Protein AF-A0A255T4E5-F1 (afdb_monomer_lite)

Radius of gyration: 20.63 Å; chains: 1; bounding box: 42×43×56 Å

Sequence (130 aa):
MKNYNLGFISDADIYEHVESTMMQYRRSIDLKSFNKNLIDPIKLTFDSKIYGQDLQQTIESECLRQVDKTNNNCIGYFHQTIFKKGHGDRYIGSLFRVDEPVPDDSFQIYSHSIPNHNLCHLRHTECRRL

pLDDT: mean 71.11, std 22.37, range [32.53, 96.06]

Foldseek 3Di:
DDFPPPVQAGPVLVVVLVVVLVVQQDPFDDPVRLVVPPDDVVVLVVCCVVVVHDSVVSSVVSRVVVSVLSSVVSVLVSVQCSNCNRPNPPRDDQDPPPPDDDDQQDWDWHAHPDPPDGDTDTDGPDDPDD

Structure (mmCIF, N/CA/C/O backbone):
data_AF-A0A255T4E5-F1
#
_entry.id   AF-A0A255T4E5-F1
#
loop_
_atom_site.group_PDB
_atom_site.id
_atom_site.type_symbol
_atom_site.label_atom_id
_atom_site.label_alt_id
_atom_site.label_comp_id
_atom_site.label_asym_id
_atom_site.label_entity_id
_atom_site.label_seq_id
_atom_site.pdbx_PDB_ins_code
_atom_site.Cartn_x
_atom_site.Cartn_y
_atom_site.Cartn_z
_atom_site.occupancy
_atom_site.B_iso_or_equiv
_atom_site.auth_seq_id
_atom_site.auth_comp_id
_atom_site.auth_asym_id
_atom_site.auth_atom_id
_atom_site.pdbx_PDB_model_num
ATOM 1 N N . MET A 1 1 ? 10.385 -15.692 -22.677 1.00 61.28 1 MET A N 1
ATOM 2 C CA . MET A 1 1 ? 9.651 -14.510 -22.172 1.00 61.28 1 MET A CA 1
ATOM 3 C C . MET A 1 1 ? 9.007 -13.811 -23.357 1.00 61.28 1 MET A C 1
ATOM 5 O O . MET A 1 1 ? 9.534 -13.936 -24.455 1.00 61.28 1 MET A O 1
ATOM 9 N N . LYS A 1 2 ? 7.848 -13.165 -23.176 1.00 69.94 2 LYS A N 1
ATOM 10 C CA . LYS A 1 2 ? 7.295 -12.283 -24.216 1.00 69.94 2 LYS A CA 1
ATOM 11 C C . LYS A 1 2 ? 8.196 -11.053 -24.321 1.00 69.94 2 LYS A C 1
ATOM 13 O O . LYS A 1 2 ? 8.577 -10.530 -23.279 1.00 69.94 2 LYS A O 1
ATOM 18 N N . ASN A 1 3 ? 8.493 -10.619 -25.543 1.00 79.50 3 ASN A N 1
ATOM 19 C CA . ASN A 1 3 ? 9.229 -9.380 -25.766 1.00 79.50 3 ASN A CA 1
ATOM 20 C C . ASN A 1 3 ? 8.237 -8.221 -25.844 1.00 79.50 3 ASN A C 1
ATOM 22 O O . ASN A 1 3 ? 7.346 -8.244 -26.695 1.00 79.50 3 ASN A O 1
ATOM 26 N N . TYR A 1 4 ? 8.369 -7.235 -24.957 1.00 81.38 4 TYR A N 1
ATOM 27 C CA . TYR A 1 4 ? 7.470 -6.081 -24.909 1.00 81.38 4 TYR A CA 1
ATOM 28 C C . TYR A 1 4 ? 7.879 -4.987 -25.903 1.00 81.38 4 TYR A C 1
ATOM 30 O O . TYR A 1 4 ? 7.043 -4.167 -26.269 1.00 81.38 4 TYR A O 1
ATOM 38 N N . ASN A 1 5 ? 9.134 -5.000 -26.373 1.00 81.44 5 ASN A N 1
ATOM 39 C CA . ASN A 1 5 ? 9.675 -4.088 -27.391 1.00 81.44 5 ASN A CA 1
ATOM 40 C C . ASN A 1 5 ? 9.382 -2.600 -27.103 1.00 81.44 5 ASN A C 1
ATOM 42 O O . ASN A 1 5 ? 9.001 -1.842 -27.993 1.00 81.44 5 ASN A O 1
ATOM 46 N N . LEU A 1 6 ? 9.541 -2.184 -25.842 1.00 80.69 6 LEU A N 1
ATOM 47 C CA . LEU A 1 6 ? 9.201 -0.827 -25.396 1.00 80.69 6 LEU A CA 1
ATOM 48 C C . LEU A 1 6 ? 10.241 0.234 -25.791 1.00 80.69 6 LEU A C 1
ATOM 50 O O . LEU A 1 6 ? 9.995 1.420 -25.608 1.00 80.69 6 LEU A O 1
ATOM 54 N N . GLY A 1 7 ? 11.406 -0.163 -26.310 1.00 79.50 7 GLY A N 1
ATOM 55 C CA . GLY A 1 7 ? 12.436 0.740 -26.840 1.00 79.50 7 GLY A CA 1
ATOM 56 C C . GLY A 1 7 ? 13.235 1.534 -25.798 1.00 79.50 7 GLY A C 1
ATOM 57 O O . GLY A 1 7 ? 14.382 1.874 -26.065 1.00 79.50 7 GLY A O 1
ATOM 58 N N . PHE A 1 8 ? 12.680 1.788 -24.608 1.00 80.44 8 PHE A N 1
ATOM 59 C CA . PHE A 1 8 ? 13.358 2.527 -23.538 1.00 80.44 8 PHE A CA 1
ATOM 60 C C . PHE A 1 8 ? 13.839 1.667 -22.366 1.00 80.44 8 PHE A C 1
ATOM 62 O O . PHE A 1 8 ? 14.654 2.130 -21.582 1.00 80.44 8 PHE A O 1
ATOM 69 N N . ILE A 1 9 ? 13.338 0.443 -22.210 1.00 81.25 9 ILE A N 1
ATOM 70 C CA . ILE A 1 9 ? 13.689 -0.462 -21.109 1.00 81.25 9 ILE A CA 1
ATOM 71 C C . ILE A 1 9 ? 13.714 -1.902 -21.625 1.00 81.25 9 ILE A C 1
ATOM 73 O O . ILE A 1 9 ? 12.913 -2.263 -22.493 1.00 81.25 9 ILE A O 1
ATOM 77 N N . SER A 1 10 ? 14.644 -2.716 -21.120 1.00 88.12 10 SER A N 1
ATOM 78 C CA . SER A 1 10 ? 14.728 -4.126 -21.497 1.00 88.12 10 SER A CA 1
ATOM 79 C C . SER A 1 10 ? 13.640 -4.956 -20.808 1.00 88.12 10 SER A C 1
ATOM 81 O O . SER A 1 10 ? 13.201 -4.639 -19.702 1.00 88.12 10 SER A O 1
ATOM 83 N N . ASP A 1 11 ? 13.225 -6.064 -21.424 1.00 88.44 11 ASP A N 1
ATOM 84 C CA . ASP A 1 11 ? 12.230 -6.962 -20.819 1.00 88.44 11 ASP A CA 1
ATOM 85 C C . ASP A 1 11 ? 12.718 -7.567 -19.488 1.00 88.44 11 ASP A C 1
ATOM 87 O O . ASP A 1 11 ? 11.909 -7.857 -18.604 1.00 88.44 11 ASP A O 1
ATOM 91 N N . ALA A 1 12 ? 14.038 -7.729 -19.334 1.00 90.19 12 ALA A N 1
ATOM 92 C CA . ALA A 1 12 ? 14.665 -8.184 -18.096 1.00 90.19 12 ALA A CA 1
ATOM 93 C C . ALA A 1 12 ? 14.552 -7.127 -16.986 1.00 90.19 12 ALA A C 1
ATOM 95 O O . ALA A 1 12 ? 14.153 -7.459 -15.872 1.00 90.19 12 ALA A O 1
ATOM 96 N N . ASP A 1 13 ? 14.812 -5.857 -17.303 1.00 88.12 13 ASP A N 1
ATOM 97 C CA . ASP A 1 13 ? 14.679 -4.756 -16.344 1.00 88.12 13 ASP A CA 1
ATOM 98 C C . ASP A 1 13 ? 13.219 -4.536 -15.930 1.00 88.12 13 ASP A C 1
ATOM 100 O O . ASP A 1 13 ? 12.947 -4.271 -14.761 1.00 88.12 13 ASP A O 1
ATOM 104 N N . ILE A 1 14 ? 12.263 -4.685 -16.860 1.00 89.06 14 ILE A N 1
ATOM 105 C CA . ILE A 1 14 ? 10.827 -4.662 -16.531 1.00 89.06 14 ILE A CA 1
ATOM 106 C C . ILE A 1 14 ? 10.504 -5.782 -15.543 1.00 89.06 14 ILE A C 1
ATOM 108 O O . ILE A 1 14 ? 9.842 -5.535 -14.534 1.00 89.06 14 ILE A O 1
ATOM 112 N N . TYR A 1 15 ? 10.951 -7.009 -15.833 1.00 91.62 15 TYR A N 1
ATOM 113 C CA . TYR A 1 15 ? 10.699 -8.165 -14.977 1.00 91.62 15 TYR A CA 1
ATOM 114 C C . TYR A 1 15 ? 11.256 -7.941 -13.568 1.00 91.62 15 TYR A C 1
ATOM 116 O O . TYR A 1 15 ? 10.516 -8.075 -12.596 1.00 91.62 15 TYR A O 1
ATOM 124 N N . GLU A 1 16 ? 12.517 -7.525 -13.456 1.00 92.06 16 GLU A N 1
ATOM 125 C CA . GLU A 1 16 ? 13.167 -7.257 -12.172 1.00 92.06 16 GLU A CA 1
ATOM 126 C C . GLU A 1 16 ? 12.466 -6.120 -11.407 1.00 92.06 16 GLU A C 1
ATOM 128 O O . GLU A 1 16 ? 12.282 -6.186 -10.188 1.00 92.06 16 GLU A O 1
ATOM 133 N N . HIS A 1 17 ? 12.017 -5.074 -12.108 1.00 90.50 17 HIS A N 1
ATOM 134 C CA . HIS A 1 17 ? 11.299 -3.956 -11.489 1.00 90.50 17 HIS A CA 1
ATOM 135 C C . HIS A 1 17 ? 9.929 -4.375 -10.941 1.00 90.50 17 HIS A C 1
ATOM 137 O O . HIS A 1 17 ? 9.536 -3.972 -9.843 1.00 90.50 17 HIS A O 1
ATOM 143 N N . VAL A 1 18 ? 9.208 -5.226 -11.675 1.00 92.62 18 VAL A N 1
ATOM 144 C CA . VAL A 1 18 ? 7.941 -5.813 -11.217 1.00 92.62 18 VAL A CA 1
ATOM 145 C C . VAL A 1 18 ? 8.180 -6.745 -10.031 1.00 92.62 18 VAL A C 1
ATOM 147 O O . VAL A 1 18 ? 7.524 -6.596 -9.002 1.00 92.62 18 VAL A O 1
ATOM 150 N N . GLU A 1 19 ? 9.137 -7.666 -10.139 1.00 94.62 19 GLU A N 1
ATOM 151 C CA . GLU A 1 19 ? 9.461 -8.641 -9.095 1.00 94.62 19 GLU A CA 1
ATOM 152 C C . GLU A 1 19 ? 9.878 -7.950 -7.789 1.00 94.62 19 GLU A C 1
ATOM 154 O O . GLU A 1 19 ? 9.304 -8.212 -6.729 1.00 94.62 19 GLU A O 1
ATOM 159 N N . SER A 1 20 ? 10.801 -6.990 -7.861 1.00 93.00 20 SER A N 1
ATOM 160 C CA . SER A 1 20 ? 11.248 -6.216 -6.695 1.00 93.00 20 SER A CA 1
ATOM 161 C C . SER A 1 20 ? 10.126 -5.390 -6.058 1.00 93.00 20 SER A C 1
ATOM 163 O O . SER A 1 20 ? 10.104 -5.222 -4.837 1.00 93.00 20 SER A O 1
ATOM 165 N N . THR A 1 21 ? 9.164 -4.907 -6.846 1.00 92.50 21 THR A N 1
ATOM 166 C CA . THR A 1 21 ? 7.980 -4.207 -6.326 1.00 92.50 21 THR A CA 1
ATOM 167 C C . THR A 1 21 ? 7.026 -5.175 -5.637 1.00 92.50 21 THR A C 1
ATOM 169 O O . THR A 1 21 ? 6.564 -4.896 -4.531 1.00 92.50 21 THR A O 1
ATOM 172 N N . MET A 1 22 ? 6.774 -6.344 -6.231 1.00 93.75 22 MET A N 1
ATOM 173 C CA . MET A 1 22 ? 5.935 -7.382 -5.624 1.00 93.75 22 MET A CA 1
ATOM 174 C C . MET A 1 22 ? 6.507 -7.882 -4.295 1.00 93.75 22 MET A C 1
ATOM 176 O O . MET A 1 22 ? 5.747 -8.133 -3.362 1.00 93.75 22 MET A O 1
ATOM 180 N N . MET A 1 23 ? 7.831 -7.984 -4.170 1.00 93.56 23 MET A N 1
ATOM 181 C CA . MET A 1 23 ? 8.485 -8.393 -2.921 1.00 93.56 23 MET A CA 1
ATOM 182 C C . MET A 1 23 ? 8.340 -7.364 -1.789 1.00 93.56 23 MET A C 1
ATOM 184 O O . MET A 1 23 ? 8.462 -7.722 -0.619 1.00 93.56 23 MET A O 1
ATOM 188 N N . GLN A 1 24 ? 8.047 -6.101 -2.111 1.00 91.31 24 GLN A N 1
ATOM 189 C CA . GLN A 1 24 ? 7.814 -5.046 -1.120 1.00 91.31 24 GLN A CA 1
ATOM 190 C C . GLN A 1 24 ? 6.369 -5.001 -0.610 1.00 91.31 24 GLN A C 1
ATOM 192 O O . GLN A 1 24 ? 6.102 -4.338 0.397 1.00 91.31 24 GLN A O 1
ATOM 197 N N . TYR A 1 25 ? 5.438 -5.701 -1.268 1.00 91.62 25 TYR A N 1
ATOM 198 C CA . TYR A 1 25 ? 4.046 -5.732 -0.836 1.00 91.62 25 TYR A CA 1
ATOM 199 C C . TYR A 1 25 ? 3.914 -6.377 0.539 1.00 91.62 25 TYR A C 1
ATOM 201 O O . TYR A 1 25 ? 4.330 -7.513 0.782 1.00 91.62 25 TYR A O 1
ATOM 209 N N . ARG A 1 26 ? 3.249 -5.660 1.441 1.00 88.81 26 ARG A N 1
ATOM 210 C CA . ARG A 1 26 ? 2.881 -6.179 2.751 1.00 88.81 26 ARG A CA 1
ATOM 211 C C . ARG A 1 26 ? 1.581 -6.959 2.641 1.00 88.81 26 ARG A C 1
ATOM 213 O O . ARG A 1 26 ? 0.636 -6.530 1.984 1.00 88.81 26 ARG A O 1
ATOM 220 N N . ARG A 1 27 ? 1.546 -8.108 3.315 1.00 87.06 27 ARG A N 1
ATOM 221 C CA . ARG A 1 27 ? 0.364 -8.983 3.421 1.00 87.06 27 ARG A CA 1
ATOM 222 C C . ARG A 1 27 ? -0.239 -9.003 4.823 1.00 87.06 27 ARG A C 1
ATOM 224 O O . ARG A 1 27 ? -1.346 -9.486 5.009 1.00 87.06 27 ARG A O 1
ATOM 231 N N . SER A 1 28 ? 0.499 -8.505 5.806 1.00 86.06 28 SER A N 1
ATOM 232 C CA . SER A 1 28 ? 0.094 -8.458 7.203 1.00 86.06 28 SER A 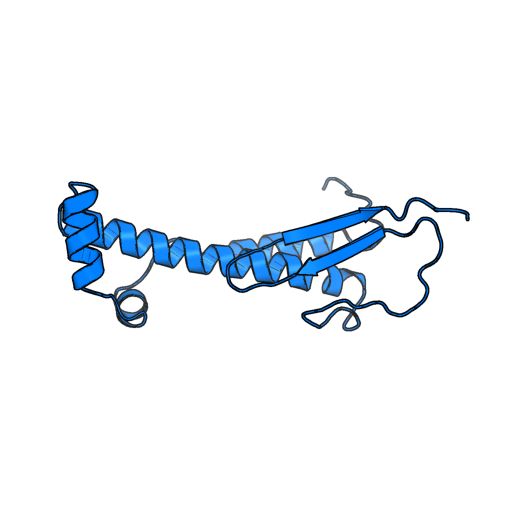CA 1
ATOM 233 C C . SER A 1 28 ? 0.736 -7.257 7.891 1.00 86.06 28 SER A C 1
ATOM 235 O O . SER A 1 28 ? 1.681 -6.646 7.377 1.00 86.06 28 SER A O 1
ATOM 237 N N . ILE A 1 29 ? 0.201 -6.917 9.057 1.00 85.25 29 ILE A N 1
ATOM 238 C CA . ILE A 1 29 ? 0.724 -5.882 9.938 1.00 85.25 29 ILE A CA 1
ATOM 239 C C . ILE A 1 29 ? 0.927 -6.491 11.324 1.00 85.25 29 ILE A C 1
ATOM 241 O O . ILE A 1 29 ? 0.069 -7.223 11.814 1.00 85.25 29 ILE A O 1
ATOM 245 N N . ASP A 1 30 ? 2.085 -6.240 11.934 1.00 84.88 30 ASP A N 1
ATOM 246 C CA . ASP A 1 30 ? 2.331 -6.630 13.319 1.00 84.88 30 ASP A CA 1
ATOM 247 C C . ASP A 1 30 ? 1.813 -5.553 14.284 1.00 84.88 30 ASP A C 1
ATOM 249 O O . ASP A 1 30 ? 1.610 -4.391 13.919 1.00 84.88 30 ASP A O 1
ATOM 253 N N . LEU A 1 31 ? 1.613 -5.931 15.548 1.00 80.25 31 LEU A N 1
ATOM 254 C CA . LEU A 1 31 ? 1.065 -5.025 16.560 1.00 80.25 31 LEU A CA 1
ATOM 255 C C . LEU A 1 31 ? 1.950 -3.782 16.765 1.00 80.25 31 LEU A C 1
ATOM 257 O O . LEU A 1 31 ? 1.459 -2.691 17.045 1.00 80.25 31 LEU A O 1
ATOM 261 N N . LYS A 1 32 ? 3.268 -3.927 16.588 1.00 83.12 32 LYS A N 1
ATOM 262 C CA . LYS A 1 32 ? 4.228 -2.825 16.704 1.00 83.12 32 LYS A CA 1
ATOM 263 C C . LYS A 1 32 ? 4.045 -1.798 15.586 1.00 83.12 32 LYS A C 1
ATOM 265 O O . LYS A 1 32 ? 4.046 -0.600 15.857 1.00 83.12 32 LYS A O 1
ATOM 270 N N . SER A 1 33 ? 3.890 -2.248 14.344 1.00 80.25 33 SER A N 1
ATOM 271 C CA . SER A 1 33 ? 3.656 -1.395 13.175 1.00 80.25 33 SER A CA 1
ATOM 272 C C . SER A 1 33 ? 2.273 -0.766 13.220 1.00 80.25 33 SER A C 1
ATOM 274 O O . SER A 1 33 ? 2.142 0.409 12.888 1.00 80.25 33 SER A O 1
ATOM 276 N N . PHE A 1 34 ? 1.275 -1.522 13.682 1.00 80.12 34 PHE A N 1
ATOM 277 C CA . PHE A 1 34 ? -0.079 -1.028 13.899 1.00 80.12 34 PHE A CA 1
ATOM 278 C C . PHE A 1 34 ? -0.094 0.119 14.916 1.00 80.12 34 PHE A C 1
ATOM 280 O O . PHE A 1 34 ? -0.561 1.205 14.598 1.00 80.12 34 PHE A O 1
ATOM 287 N N . ASN A 1 35 ? 0.529 -0.070 16.085 1.00 80.06 35 ASN A N 1
ATOM 288 C CA . ASN A 1 35 ? 0.585 0.950 17.139 1.00 80.06 35 ASN A CA 1
ATOM 289 C C . ASN A 1 35 ? 1.521 2.126 16.818 1.00 80.06 35 ASN A C 1
ATOM 291 O O . ASN A 1 35 ? 1.384 3.199 17.404 1.00 80.06 35 ASN A O 1
ATOM 295 N N . LYS A 1 36 ? 2.494 1.949 15.911 1.00 82.50 36 LYS A N 1
ATOM 296 C CA . LYS A 1 36 ? 3.365 3.043 15.451 1.00 82.50 36 LYS A CA 1
ATOM 297 C C . LYS A 1 36 ? 2.574 4.096 14.673 1.00 82.50 36 LYS A C 1
ATOM 299 O O . LYS A 1 36 ? 2.893 5.281 14.753 1.00 82.50 36 LYS A O 1
ATOM 304 N N . ASN A 1 37 ? 1.576 3.669 13.905 1.00 75.25 37 ASN A N 1
ATOM 305 C CA . ASN A 1 37 ? 0.647 4.581 13.260 1.00 75.25 37 ASN A CA 1
ATOM 306 C C . ASN A 1 37 ? -0.397 4.972 14.304 1.00 75.25 37 ASN A C 1
ATOM 308 O O . ASN A 1 37 ? -1.237 4.150 14.636 1.00 75.25 37 ASN A O 1
ATOM 312 N N . LEU A 1 38 ? -0.328 6.191 14.849 1.00 75.69 38 LEU A N 1
ATOM 313 C CA . LEU A 1 38 ? -1.274 6.629 15.878 1.00 75.69 38 LEU A CA 1
ATOM 314 C C . LEU A 1 38 ? -2.716 6.436 15.388 1.00 75.69 38 LEU A C 1
ATOM 316 O O . LEU A 1 38 ? -3.134 7.033 14.395 1.00 75.69 38 LEU A O 1
ATOM 320 N N . ILE A 1 39 ? -3.448 5.582 16.093 1.00 83.88 39 ILE A N 1
ATOM 321 C CA . ILE A 1 39 ? -4.834 5.246 15.793 1.00 83.88 39 ILE A CA 1
ATOM 322 C C . ILE A 1 39 ? -5.717 6.205 16.572 1.00 83.88 39 ILE A C 1
ATOM 324 O O . ILE A 1 39 ? -5.544 6.356 17.780 1.00 83.88 39 ILE A O 1
ATOM 328 N N . ASP A 1 40 ? -6.668 6.831 15.888 1.00 87.69 40 ASP A N 1
ATOM 329 C CA . ASP A 1 40 ? -7.660 7.680 16.533 1.00 87.69 40 ASP A CA 1
ATOM 330 C C . ASP A 1 40 ? -8.822 6.817 17.071 1.00 87.69 40 ASP A C 1
ATOM 332 O O . ASP A 1 40 ? -9.619 6.296 16.279 1.00 87.69 40 ASP A O 1
ATOM 336 N N . PRO A 1 41 ? -8.955 6.647 18.400 1.00 88.81 41 PRO A N 1
ATOM 337 C CA . PRO A 1 41 ? -10.044 5.867 18.982 1.00 88.81 41 PRO A CA 1
ATOM 338 C C . PRO A 1 41 ? -11.423 6.498 18.738 1.00 88.81 41 PRO A C 1
ATOM 340 O O . PRO A 1 41 ? -12.429 5.782 18.722 1.00 88.81 41 PRO A O 1
ATOM 343 N N . ILE A 1 42 ? -11.495 7.816 18.509 1.00 93.06 42 ILE A N 1
ATOM 344 C CA . ILE A 1 42 ? -12.742 8.495 18.146 1.00 93.06 42 ILE A CA 1
ATOM 345 C C . ILE A 1 42 ? -13.164 8.020 16.757 1.00 93.06 42 ILE A C 1
ATOM 347 O O . ILE A 1 42 ? -14.284 7.535 16.605 1.00 93.06 42 ILE A O 1
ATOM 351 N N . LYS A 1 43 ? -12.258 8.046 15.769 1.00 90.38 43 LYS A N 1
ATOM 352 C CA . LYS A 1 43 ? -12.527 7.515 14.422 1.00 90.38 43 LYS A CA 1
ATOM 353 C C . LYS A 1 43 ? -13.011 6.064 14.468 1.00 90.38 43 LYS A C 1
ATOM 355 O O . LYS A 1 43 ? -14.033 5.764 13.861 1.00 90.38 43 LYS A O 1
ATOM 360 N N . LEU A 1 44 ? -12.330 5.191 15.219 1.00 92.38 44 LEU A N 1
ATOM 361 C CA . LEU A 1 44 ? -12.747 3.788 15.357 1.00 92.38 44 LEU A CA 1
ATOM 362 C C . LEU A 1 44 ? -14.169 3.660 15.918 1.00 92.38 44 LEU A C 1
ATOM 364 O O . LEU A 1 44 ? -14.951 2.835 15.455 1.00 92.38 44 LEU A O 1
ATOM 368 N N . THR A 1 45 ? -14.526 4.498 16.892 1.00 93.81 45 THR A N 1
ATOM 369 C CA . THR A 1 45 ? -15.882 4.516 17.452 1.00 93.81 45 THR A CA 1
ATOM 370 C C . THR A 1 45 ? -16.910 4.902 16.389 1.00 93.81 45 THR A C 1
ATOM 372 O O . THR A 1 45 ? -17.949 4.251 16.275 1.00 93.81 45 THR A O 1
ATOM 375 N N . PHE A 1 46 ? -16.622 5.934 15.592 1.00 95.06 46 PHE A N 1
ATOM 376 C CA . PHE A 1 46 ? -17.494 6.348 14.492 1.00 95.06 46 PHE A CA 1
ATOM 377 C C . PHE A 1 46 ? -17.625 5.258 13.430 1.00 95.06 46 PHE A C 1
ATOM 379 O O . PHE A 1 46 ? -18.748 4.931 13.061 1.00 95.06 46 PHE A O 1
ATOM 386 N N . ASP A 1 47 ? -16.522 4.657 12.988 1.00 93.38 47 ASP A N 1
ATOM 387 C CA . ASP A 1 47 ? -16.539 3.587 11.987 1.00 93.38 47 A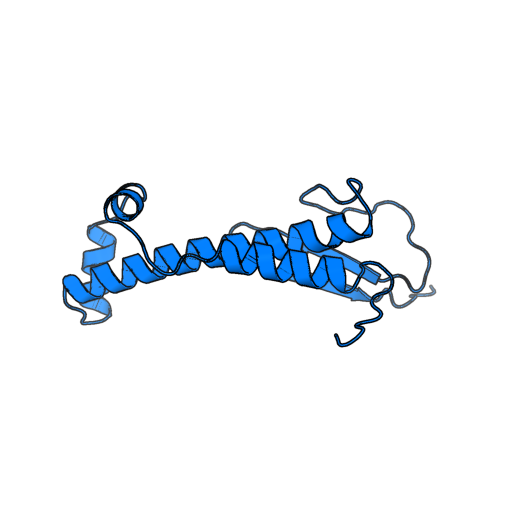SP A CA 1
ATOM 388 C C . ASP A 1 47 ? -17.359 2.384 12.466 1.00 93.38 47 ASP A C 1
ATOM 390 O O . ASP A 1 47 ? -18.258 1.932 11.757 1.00 93.38 47 ASP A O 1
ATOM 394 N N . SER A 1 48 ? -17.129 1.925 13.701 1.00 95.38 48 SER A N 1
ATOM 395 C CA . SER A 1 48 ? -17.890 0.827 14.308 1.00 95.38 48 SER A CA 1
ATOM 396 C C . SER A 1 48 ? -19.395 1.106 14.284 1.00 95.38 48 SER A C 1
ATOM 398 O O . SER A 1 48 ? -20.191 0.245 13.907 1.00 95.38 48 SER A O 1
ATOM 400 N N . LYS A 1 49 ? -19.811 2.328 14.641 1.00 96.06 49 LYS A N 1
ATOM 401 C CA . LYS A 1 49 ? -21.233 2.697 14.680 1.00 96.06 49 LYS A CA 1
ATOM 402 C C . LYS A 1 49 ? -21.839 2.935 13.300 1.00 96.06 49 LYS A C 1
ATOM 404 O O . LYS A 1 49 ? -22.969 2.513 13.079 1.00 96.06 49 LYS A O 1
ATOM 409 N N . ILE A 1 50 ? -21.119 3.589 12.392 1.00 95.94 50 ILE A N 1
ATOM 410 C CA . ILE A 1 50 ? -21.599 3.917 11.043 1.00 95.94 50 ILE A CA 1
ATOM 411 C C . ILE A 1 50 ? -21.710 2.654 10.188 1.00 95.94 50 ILE A C 1
ATOM 413 O O . ILE A 1 50 ? -22.712 2.469 9.501 1.00 95.94 50 ILE A O 1
ATOM 417 N N . TYR A 1 51 ? -20.706 1.779 10.242 1.00 93.94 51 TYR A N 1
ATOM 418 C CA . TYR A 1 51 ? -20.663 0.558 9.436 1.00 93.94 51 TYR A CA 1
ATOM 419 C C . TYR A 1 51 ? -21.290 -0.654 10.136 1.00 93.94 51 TYR A C 1
ATOM 421 O O . TYR A 1 51 ? -21.323 -1.737 9.557 1.00 93.94 51 TYR A O 1
ATOM 429 N N . GLY A 1 52 ? -21.792 -0.492 11.366 1.00 93.88 52 GLY A N 1
ATOM 430 C CA . GLY A 1 52 ? -22.395 -1.581 12.140 1.00 93.88 52 GLY A CA 1
ATOM 431 C C . GLY A 1 52 ? -21.411 -2.705 12.477 1.00 93.88 52 GLY A C 1
ATOM 432 O O . GLY A 1 52 ? -21.824 -3.852 12.624 1.00 93.88 52 GLY A O 1
ATOM 433 N N . GLN A 1 53 ? -20.121 -2.381 12.565 1.00 93.88 53 GLN A N 1
ATOM 434 C CA . GLN A 1 53 ? -19.046 -3.323 12.859 1.00 93.88 53 GLN A CA 1
ATOM 435 C C . GLN A 1 53 ? -18.826 -3.430 14.367 1.00 93.88 53 GLN A C 1
ATOM 437 O O . GLN A 1 53 ? -18.913 -2.436 15.095 1.00 93.88 53 GLN A O 1
ATOM 442 N N . ASP A 1 54 ? -18.477 -4.617 14.850 1.00 93.62 54 ASP A N 1
ATOM 443 C CA . ASP A 1 54 ? -17.937 -4.744 16.202 1.00 93.62 54 ASP A CA 1
ATOM 444 C C . ASP A 1 54 ? -16.502 -4.181 16.287 1.00 93.62 54 ASP A C 1
ATOM 446 O O . ASP A 1 54 ? -15.881 -3.788 15.291 1.00 93.62 54 ASP A O 1
ATOM 450 N N . LEU A 1 55 ? -15.965 -4.095 17.505 1.00 89.69 55 LEU A N 1
ATOM 451 C CA . LEU A 1 55 ? -14.636 -3.527 17.728 1.00 89.69 55 LEU A CA 1
ATOM 452 C C . LEU A 1 55 ? -13.536 -4.323 17.011 1.00 89.69 55 LEU A C 1
ATOM 454 O O . LEU A 1 55 ? -12.600 -3.722 16.485 1.00 89.69 55 LEU A O 1
ATOM 458 N N . GLN A 1 56 ? -13.645 -5.652 16.973 1.00 91.25 56 GLN A N 1
ATOM 459 C CA . GLN A 1 56 ? -12.649 -6.508 16.338 1.00 91.25 56 GLN A CA 1
ATOM 460 C C . GLN A 1 56 ? -12.641 -6.283 14.823 1.00 91.25 56 GLN A C 1
ATOM 462 O O . GLN A 1 56 ? -11.587 -6.016 14.250 1.00 91.25 56 GLN A O 1
ATOM 467 N N . GLN A 1 57 ? -13.814 -6.286 14.194 1.00 93.62 57 GLN A N 1
ATOM 468 C CA . GLN A 1 57 ? -13.985 -6.006 12.769 1.00 93.62 57 GLN A CA 1
ATOM 469 C C . GLN A 1 57 ? -13.481 -4.610 12.390 1.00 93.62 57 GLN A C 1
ATOM 471 O O . GLN A 1 57 ? -12.870 -4.424 11.335 1.00 93.62 57 GLN A O 1
ATOM 476 N N . THR A 1 58 ? -13.705 -3.621 13.257 1.00 92.94 58 THR A N 1
ATOM 477 C CA . THR A 1 58 ? -13.234 -2.247 13.038 1.00 92.94 58 THR A CA 1
ATOM 478 C C . THR A 1 58 ? -11.702 -2.181 13.081 1.00 92.94 58 THR A C 1
ATOM 480 O O . THR A 1 58 ? -11.076 -1.558 12.221 1.00 92.94 58 THR A O 1
ATOM 483 N N . ILE A 1 59 ? -11.078 -2.865 14.046 1.00 90.88 59 ILE A N 1
ATOM 484 C CA . ILE A 1 59 ? -9.615 -2.973 14.155 1.00 90.88 59 ILE A CA 1
ATOM 485 C C . ILE A 1 59 ? -9.032 -3.698 12.937 1.00 90.88 59 ILE A C 1
ATOM 487 O O . ILE A 1 59 ? -8.064 -3.221 12.348 1.00 90.88 59 ILE A O 1
ATOM 491 N N . GLU A 1 60 ? -9.627 -4.818 12.524 1.00 91.25 60 GLU A N 1
ATOM 492 C CA . GLU A 1 60 ? -9.207 -5.572 11.337 1.00 91.25 60 GLU A CA 1
ATOM 493 C C . GLU A 1 60 ? -9.305 -4.721 10.064 1.00 91.25 60 GLU A C 1
ATOM 495 O O . GLU A 1 60 ? -8.371 -4.693 9.259 1.00 91.25 60 GLU A O 1
ATOM 500 N N . SER A 1 61 ? -10.385 -3.951 9.919 1.00 91.69 61 SER A N 1
ATOM 501 C CA . SER A 1 61 ? -10.568 -3.022 8.799 1.00 91.69 61 SER A CA 1
ATOM 502 C C . SER A 1 61 ? -9.484 -1.939 8.777 1.00 91.69 61 SER A C 1
ATOM 504 O O . SER A 1 61 ? -8.921 -1.636 7.723 1.00 91.69 61 SER A O 1
ATOM 506 N N . GLU A 1 62 ? -9.130 -1.379 9.935 1.00 91.19 62 GLU A N 1
ATOM 507 C CA . GLU A 1 62 ? -8.061 -0.383 10.044 1.00 91.19 62 GLU A CA 1
ATOM 508 C C . GLU A 1 62 ? -6.674 -0.986 9.758 1.00 91.19 62 GLU A C 1
ATOM 510 O O . GLU A 1 62 ? -5.856 -0.357 9.081 1.00 91.19 62 GLU A O 1
ATOM 515 N N . CYS A 1 63 ? -6.415 -2.225 10.186 1.00 90.69 63 CYS A N 1
ATOM 516 C CA . CYS A 1 63 ? -5.207 -2.972 9.829 1.00 90.69 63 CYS A CA 1
ATOM 517 C C . CYS A 1 63 ? -5.065 -3.128 8.308 1.00 90.69 63 CYS A C 1
ATOM 519 O O . CYS A 1 63 ? -4.018 -2.786 7.749 1.00 90.69 63 CYS A O 1
ATOM 521 N N . LEU A 1 64 ? -6.118 -3.603 7.633 1.00 90.81 64 LEU A N 1
ATOM 522 C CA . LEU A 1 64 ? -6.136 -3.767 6.175 1.00 90.81 64 LEU A CA 1
ATOM 523 C C . LEU A 1 64 ? -5.912 -2.429 5.467 1.00 90.81 64 LEU A C 1
ATOM 525 O O . LEU A 1 64 ? -5.045 -2.326 4.601 1.00 90.81 64 LEU A O 1
ATOM 529 N N . ARG A 1 65 ? -6.581 -1.365 5.921 1.00 91.50 65 ARG A N 1
ATOM 530 C CA . ARG A 1 65 ? -6.404 -0.011 5.380 1.00 91.50 65 ARG A CA 1
ATOM 531 C C . ARG A 1 65 ? -4.952 0.476 5.468 1.00 91.50 65 ARG A C 1
ATOM 533 O O . ARG A 1 65 ? -4.463 1.146 4.555 1.00 91.50 65 ARG A O 1
ATOM 540 N N . GLN A 1 66 ? -4.243 0.184 6.561 1.00 89.81 66 GLN A N 1
ATOM 541 C CA . GLN A 1 66 ? -2.828 0.553 6.708 1.00 89.81 66 GLN A CA 1
ATOM 542 C C . GLN A 1 66 ? -1.905 -0.266 5.793 1.00 89.81 66 GLN A C 1
ATOM 544 O O . GLN A 1 66 ? -0.947 0.286 5.233 1.00 89.81 66 GLN A O 1
ATOM 549 N N . VAL A 1 67 ? -2.195 -1.558 5.612 1.00 90.00 67 VAL A N 1
ATOM 550 C CA . VAL A 1 67 ? -1.501 -2.420 4.641 1.00 90.00 67 VAL A CA 1
ATOM 551 C C . VAL A 1 67 ? -1.698 -1.884 3.224 1.00 90.00 67 VAL A C 1
ATOM 553 O O . VAL A 1 67 ? -0.711 -1.631 2.531 1.00 90.00 67 VAL A O 1
ATOM 556 N N . ASP A 1 68 ? -2.937 -1.590 2.838 1.00 88.75 68 ASP A N 1
ATOM 557 C CA . ASP A 1 68 ? -3.273 -1.055 1.517 1.00 88.75 68 ASP A CA 1
ATOM 558 C C . ASP A 1 68 ? -2.600 0.291 1.261 1.00 88.75 68 ASP A C 1
ATOM 560 O O . ASP A 1 68 ? -2.014 0.506 0.200 1.00 88.75 68 ASP A O 1
ATOM 564 N N . LYS A 1 69 ? -2.581 1.187 2.257 1.00 87.31 69 LYS A N 1
ATOM 565 C CA . LYS A 1 69 ? -1.844 2.454 2.154 1.00 87.31 69 LYS A CA 1
ATOM 566 C C . LYS A 1 69 ? -0.352 2.226 1.893 1.00 87.31 69 LYS A C 1
ATOM 568 O O . LYS A 1 69 ? 0.247 2.945 1.097 1.00 87.31 69 LYS A O 1
ATOM 573 N N . THR A 1 70 ? 0.252 1.238 2.551 1.00 87.25 70 THR A N 1
ATOM 574 C CA . THR A 1 70 ? 1.670 0.909 2.352 1.00 87.25 70 THR A CA 1
ATOM 575 C C . THR A 1 70 ? 1.918 0.355 0.949 1.00 87.25 70 THR A C 1
ATOM 577 O O . THR A 1 70 ? 2.845 0.801 0.276 1.00 87.25 70 THR A O 1
ATOM 580 N N . ASN A 1 71 ? 1.054 -0.538 0.471 1.00 89.75 71 ASN A N 1
ATOM 581 C CA . ASN A 1 71 ? 1.154 -1.122 -0.868 1.00 89.75 71 ASN A CA 1
ATOM 582 C C . ASN A 1 71 ? 0.934 -0.071 -1.971 1.00 89.75 71 ASN A C 1
ATOM 584 O O . ASN A 1 71 ? 1.673 -0.038 -2.955 1.00 89.75 71 ASN A O 1
ATOM 588 N N . ASN A 1 72 ? -0.004 0.860 -1.778 1.00 84.75 72 ASN A N 1
ATOM 589 C CA . ASN A 1 72 ? -0.217 1.983 -2.695 1.00 84.75 72 ASN A CA 1
ATOM 590 C C . ASN A 1 72 ? 1.014 2.892 -2.799 1.00 84.75 72 ASN A C 1
ATOM 592 O O . ASN A 1 72 ? 1.325 3.377 -3.890 1.00 84.75 72 ASN A O 1
ATOM 596 N N . ASN A 1 73 ? 1.750 3.086 -1.697 1.00 82.25 73 ASN A N 1
ATOM 597 C CA . ASN A 1 73 ? 3.021 3.807 -1.733 1.00 82.25 73 ASN A CA 1
ATOM 598 C C . ASN A 1 73 ? 4.067 3.049 -2.566 1.00 82.25 73 ASN A C 1
ATOM 600 O O . ASN A 1 73 ? 4.757 3.677 -3.366 1.00 82.25 73 ASN A O 1
ATOM 604 N N . CYS A 1 74 ? 4.163 1.718 -2.436 1.00 87.12 74 CYS A N 1
ATOM 605 C CA . CYS A 1 74 ? 5.058 0.894 -3.262 1.00 87.12 74 CYS A CA 1
ATOM 606 C C . CYS A 1 74 ? 4.759 1.050 -4.762 1.00 87.12 74 CYS A C 1
ATOM 608 O O . CYS A 1 74 ? 5.682 1.233 -5.552 1.00 87.12 74 CYS A O 1
ATOM 610 N N . ILE A 1 75 ? 3.482 1.071 -5.157 1.00 86.19 75 ILE A N 1
ATOM 611 C CA . ILE A 1 75 ? 3.088 1.333 -6.552 1.00 86.19 75 ILE A CA 1
ATOM 612 C C . ILE A 1 75 ? 3.433 2.756 -6.996 1.00 86.19 75 ILE A C 1
ATOM 614 O O . ILE A 1 75 ? 3.904 2.955 -8.116 1.00 86.19 75 ILE A O 1
ATOM 618 N N . GLY A 1 76 ? 3.268 3.749 -6.120 1.00 80.75 76 GLY A N 1
ATOM 619 C CA . GLY A 1 76 ? 3.731 5.111 -6.390 1.00 80.75 76 GLY A CA 1
ATOM 620 C C . GLY A 1 76 ? 5.227 5.147 -6.728 1.00 80.75 76 GLY A C 1
ATOM 621 O O . GLY A 1 76 ? 5.619 5.714 -7.749 1.00 80.75 76 GLY A O 1
ATOM 622 N N . TYR A 1 77 ? 6.056 4.459 -5.935 1.00 81.62 77 TYR A N 1
ATOM 623 C CA . TYR A 1 77 ? 7.491 4.325 -6.204 1.00 81.62 77 TYR A CA 1
ATOM 624 C C . TYR A 1 77 ? 7.781 3.579 -7.505 1.00 81.62 77 TYR A C 1
ATOM 626 O O . TYR A 1 77 ? 8.645 4.020 -8.265 1.00 81.62 77 TYR A O 1
ATOM 634 N N . PHE A 1 78 ? 7.052 2.499 -7.800 1.00 85.62 78 PHE A N 1
ATOM 635 C CA . PHE A 1 78 ? 7.184 1.770 -9.062 1.00 85.62 78 PHE A CA 1
ATOM 636 C C . PHE A 1 78 ? 7.036 2.716 -10.259 1.00 85.62 78 PHE A C 1
ATOM 638 O O . PHE A 1 78 ? 7.925 2.770 -11.112 1.00 85.62 78 PHE A O 1
ATOM 645 N N . HIS A 1 79 ? 5.970 3.523 -10.278 1.00 80.81 79 HIS A N 1
ATOM 646 C CA . HIS A 1 79 ? 5.705 4.474 -11.360 1.00 80.81 79 HIS A CA 1
ATOM 647 C C . HIS A 1 79 ? 6.763 5.578 -11.471 1.00 80.81 79 HIS A C 1
ATOM 649 O O . HIS A 1 79 ? 7.100 5.987 -12.579 1.00 80.81 79 HIS A O 1
ATOM 655 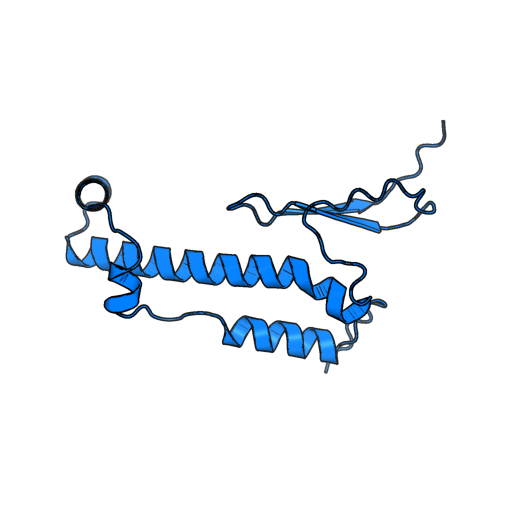N N . GLN A 1 80 ? 7.313 6.046 -10.349 1.00 73.75 80 GLN A N 1
ATOM 656 C CA . GLN A 1 80 ? 8.364 7.072 -10.346 1.00 73.75 80 GLN A CA 1
ATOM 657 C C . GLN A 1 80 ? 9.719 6.557 -10.852 1.00 73.75 80 GLN A C 1
ATOM 659 O O . GLN A 1 80 ? 10.554 7.346 -11.289 1.00 73.75 80 GLN A O 1
ATOM 664 N N . THR A 1 81 ? 9.987 5.256 -10.735 1.00 79.62 81 THR A N 1
ATOM 665 C CA . THR A 1 81 ? 11.343 4.704 -10.900 1.00 79.62 81 THR A CA 1
ATOM 666 C C . THR A 1 81 ? 11.514 3.804 -12.117 1.00 79.62 81 THR A C 1
ATOM 668 O O . THR A 1 81 ? 12.650 3.619 -12.548 1.00 79.62 81 THR A O 1
ATOM 671 N N . ILE A 1 82 ? 10.427 3.330 -12.736 1.00 83.12 82 ILE A N 1
ATOM 672 C CA . ILE A 1 82 ? 10.490 2.496 -13.949 1.00 83.12 82 ILE A CA 1
ATOM 673 C C . ILE A 1 82 ? 11.294 3.169 -15.079 1.00 83.12 82 ILE A C 1
ATOM 675 O O . ILE A 1 82 ? 12.078 2.514 -15.757 1.00 83.12 82 ILE A O 1
ATOM 679 N N . PHE A 1 83 ? 11.192 4.494 -15.232 1.00 75.50 83 PHE A N 1
ATOM 680 C CA . PHE A 1 83 ? 11.933 5.238 -16.260 1.00 75.50 83 PHE A CA 1
ATOM 681 C C . PHE A 1 83 ? 13.424 5.428 -15.936 1.00 75.50 83 PHE A C 1
ATOM 683 O O . PHE A 1 83 ? 14.222 5.643 -16.847 1.00 75.50 83 PHE A O 1
ATOM 690 N N . LYS A 1 84 ? 1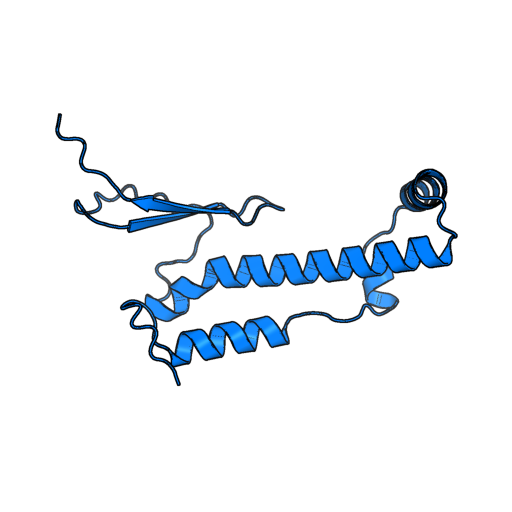3.833 5.286 -14.665 1.00 71.56 84 LYS A N 1
ATOM 691 C CA . LYS A 1 84 ? 15.252 5.356 -14.272 1.00 71.56 84 LYS A CA 1
ATOM 692 C C . LYS A 1 84 ? 16.037 4.151 -14.784 1.00 71.56 84 LYS A C 1
ATOM 694 O O . LYS A 1 84 ? 17.158 4.322 -15.249 1.00 71.56 84 LYS A O 1
ATOM 699 N N . LYS A 1 85 ? 15.438 2.952 -14.742 1.00 66.00 85 LYS A N 1
ATOM 700 C CA . LYS A 1 85 ? 16.049 1.708 -15.251 1.00 66.00 85 LYS A CA 1
ATOM 701 C C . LYS A 1 85 ? 16.390 1.810 -16.747 1.00 66.00 85 LYS A C 1
ATOM 703 O O . LYS A 1 85 ? 17.396 1.263 -17.173 1.00 66.00 85 LYS A O 1
ATOM 708 N N . GLY A 1 86 ? 15.586 2.547 -17.517 1.00 59.81 86 GLY A N 1
ATOM 709 C CA . GLY A 1 86 ? 15.756 2.704 -18.964 1.00 59.81 86 GLY A CA 1
ATOM 710 C C . GLY A 1 86 ? 16.663 3.851 -19.426 1.00 59.81 86 GLY A C 1
ATOM 711 O O . GLY A 1 86 ? 17.322 3.751 -20.459 1.00 59.81 86 GLY A O 1
ATOM 712 N N . HIS A 1 87 ? 16.716 4.952 -18.671 1.00 59.16 87 HIS A N 1
ATOM 713 C CA . HIS A 1 87 ? 17.368 6.188 -19.123 1.00 59.16 87 HIS A CA 1
ATOM 714 C C . HIS A 1 87 ? 18.348 6.828 -18.114 1.00 59.16 87 HIS A C 1
ATOM 716 O O . HIS A 1 87 ? 18.845 7.933 -18.354 1.00 59.16 87 HIS A O 1
ATOM 722 N N . GLY A 1 88 ? 18.646 6.156 -16.996 1.00 55.78 88 GLY A N 1
ATOM 723 C CA . GLY A 1 88 ? 19.582 6.625 -15.966 1.00 55.78 88 GLY A CA 1
ATOM 724 C C . GLY A 1 88 ? 19.042 7.750 -15.067 1.00 55.78 88 GLY A C 1
ATOM 725 O O . GLY A 1 88 ? 17.862 8.104 -15.102 1.00 55.78 88 GLY A O 1
ATOM 726 N N . ASP A 1 89 ? 19.924 8.341 -14.252 1.00 51.88 89 ASP A N 1
ATOM 727 C CA . ASP A 1 89 ? 19.587 9.315 -13.191 1.00 51.88 89 ASP A CA 1
ATOM 728 C C . ASP A 1 89 ? 19.025 10.664 -13.681 1.00 51.88 89 ASP A C 1
ATOM 730 O O . ASP A 1 89 ? 18.645 11.512 -12.874 1.00 51.88 89 ASP A O 1
ATOM 734 N N . ARG A 1 90 ? 18.888 10.869 -14.998 1.00 47.69 90 ARG A N 1
ATOM 735 C CA . ARG A 1 90 ? 18.232 12.059 -15.576 1.00 47.69 90 ARG A CA 1
ATOM 736 C C . ARG A 1 90 ? 16.731 12.155 -15.256 1.00 47.69 90 ARG A C 1
ATOM 738 O O . ARG A 1 90 ? 16.122 13.175 -15.550 1.00 47.69 90 ARG A O 1
ATOM 745 N N . TYR A 1 91 ? 16.146 11.124 -14.640 1.00 52.25 91 TYR A N 1
ATOM 746 C CA . TYR A 1 91 ? 14.713 11.011 -14.345 1.00 52.25 91 TYR A CA 1
ATOM 747 C C . TYR A 1 91 ? 14.405 11.035 -12.837 1.00 52.25 91 TYR A C 1
ATOM 749 O O . TYR A 1 91 ? 13.521 10.321 -12.358 1.00 52.25 91 TYR A O 1
ATOM 757 N N . ILE A 1 92 ? 15.144 11.828 -12.051 1.00 37.03 92 ILE A N 1
ATOM 758 C CA . ILE A 1 92 ? 14.861 12.017 -10.620 1.00 37.03 92 ILE A CA 1
ATOM 759 C C . ILE A 1 92 ? 14.274 13.405 -10.366 1.00 37.03 92 ILE A C 1
ATOM 761 O O . ILE A 1 92 ? 14.986 14.401 -10.392 1.00 37.03 92 ILE A O 1
ATOM 765 N N . GLY A 1 93 ? 12.986 13.454 -10.028 1.00 40.66 93 GLY A N 1
ATOM 766 C CA . GLY A 1 93 ? 12.370 14.643 -9.447 1.00 40.66 93 GLY A CA 1
ATOM 767 C C . GLY A 1 93 ? 10.861 14.674 -9.631 1.00 40.66 93 GLY A C 1
ATOM 768 O O . GLY A 1 93 ? 10.353 14.572 -10.745 1.00 40.66 93 GLY A O 1
ATOM 769 N N . SER A 1 94 ? 10.132 14.843 -8.528 1.00 38.22 94 SER A N 1
ATOM 770 C CA . SER A 1 94 ? 8.775 15.377 -8.576 1.00 38.22 94 SER A CA 1
ATOM 771 C C . SER A 1 94 ? 8.807 16.686 -9.369 1.00 38.22 94 SER A C 1
ATOM 773 O O . SER A 1 94 ? 9.538 17.594 -8.979 1.00 38.22 94 SER A O 1
ATOM 775 N N . LEU A 1 95 ? 8.004 16.765 -10.432 1.00 37.31 95 LEU A N 1
ATOM 776 C CA . LEU A 1 95 ? 7.942 17.848 -11.420 1.00 37.31 95 LEU A CA 1
ATOM 777 C C . LEU A 1 95 ? 8.938 17.710 -12.589 1.00 37.31 95 LEU A C 1
ATOM 779 O O . LEU A 1 95 ? 9.957 18.388 -12.669 1.00 37.31 95 LEU A O 1
ATOM 783 N N . PHE A 1 96 ? 8.546 16.904 -13.579 1.00 39.22 96 PHE A N 1
ATOM 784 C CA . PHE A 1 96 ? 8.970 17.107 -14.964 1.00 39.22 96 PHE A CA 1
ATOM 785 C C . PHE A 1 96 ? 8.321 18.398 -15.492 1.00 39.22 96 PHE A C 1
ATOM 787 O O . PHE A 1 96 ? 7.197 18.375 -15.994 1.00 39.22 96 PHE A O 1
ATOM 794 N N . ARG A 1 97 ? 9.009 19.537 -15.373 1.00 32.53 97 ARG A N 1
ATOM 795 C CA . ARG A 1 97 ? 8.882 20.605 -16.372 1.00 32.53 97 ARG A CA 1
ATOM 796 C C . ARG A 1 97 ? 10.039 20.434 -17.335 1.00 32.53 97 ARG A C 1
ATOM 798 O O . ARG A 1 97 ? 11.156 20.854 -17.056 1.00 32.53 97 ARG A O 1
ATOM 805 N N . VAL A 1 98 ? 9.769 19.760 -18.446 1.00 37.69 98 VAL A N 1
ATOM 806 C CA . VAL A 1 98 ? 10.637 19.871 -19.613 1.00 37.69 98 VAL A CA 1
ATOM 807 C C . VAL A 1 98 ? 10.296 21.231 -20.216 1.00 37.69 98 VAL A C 1
ATOM 809 O O . VAL A 1 98 ? 9.399 21.335 -21.040 1.00 37.69 98 VAL A O 1
ATOM 812 N N . ASP A 1 99 ? 10.939 22.291 -19.723 1.00 38.19 99 ASP A N 1
ATOM 813 C CA . ASP A 1 99 ? 10.934 23.586 -20.417 1.00 38.19 99 ASP A CA 1
ATOM 814 C C . ASP A 1 99 ? 11.886 23.545 -21.640 1.00 38.19 99 ASP A C 1
ATOM 816 O O . ASP A 1 99 ? 12.064 24.547 -22.329 1.00 38.19 99 ASP A O 1
ATOM 820 N N . GLU A 1 100 ? 12.492 22.386 -21.943 1.00 39.50 100 GLU A N 1
ATOM 821 C CA . GLU A 1 100 ? 13.210 22.165 -23.198 1.00 39.50 100 GLU A CA 1
ATOM 822 C C . GLU A 1 100 ? 12.233 21.885 -24.355 1.00 39.50 100 GLU A C 1
ATOM 824 O O . GLU A 1 100 ? 11.275 21.122 -24.191 1.00 39.50 100 GLU A O 1
ATOM 829 N N . PRO A 1 101 ? 12.464 22.475 -25.542 1.00 38.66 101 PRO A N 1
ATOM 830 C CA . PRO A 1 101 ? 11.647 22.221 -26.718 1.00 38.66 101 PRO A CA 1
ATOM 831 C C . PRO A 1 101 ? 11.770 20.748 -27.113 1.00 38.66 101 PRO A C 1
ATOM 833 O O . PRO A 1 101 ? 12.816 20.287 -27.569 1.00 38.66 101 PRO A O 1
ATOM 836 N N . VAL A 1 102 ? 10.688 20.001 -26.913 1.00 48.72 102 VAL A N 1
ATOM 837 C CA . VAL A 1 102 ? 10.599 18.594 -27.299 1.00 48.72 102 VAL A CA 1
ATOM 838 C C . VAL A 1 102 ? 10.235 18.534 -28.790 1.00 48.72 102 VAL A C 1
ATOM 840 O O . VAL A 1 102 ? 9.336 19.271 -29.198 1.00 48.72 102 VAL A O 1
ATOM 843 N N . PRO A 1 103 ? 10.905 17.705 -29.615 1.00 45.19 103 PRO A N 1
ATOM 844 C CA . PRO A 1 103 ? 10.551 17.548 -31.025 1.00 45.19 103 PRO A CA 1
ATOM 845 C C . PRO A 1 103 ? 9.075 17.173 -31.208 1.00 45.19 103 PRO A C 1
ATOM 847 O O . PRO A 1 103 ? 8.518 16.439 -30.384 1.00 45.19 103 PRO A O 1
ATOM 850 N N . ASP A 1 104 ? 8.458 17.652 -32.289 1.00 39.72 104 ASP A N 1
ATOM 851 C CA . ASP A 1 104 ? 7.122 17.210 -32.703 1.00 39.72 104 ASP A CA 1
ATOM 852 C C . ASP A 1 104 ? 7.090 15.668 -32.829 1.00 39.72 104 ASP A C 1
ATOM 854 O O . ASP A 1 104 ? 8.093 15.055 -33.200 1.00 39.72 104 ASP A O 1
ATOM 858 N N . ASP A 1 105 ? 5.957 15.050 -32.469 1.00 39.06 105 ASP A N 1
ATOM 859 C CA . ASP A 1 105 ? 5.729 13.590 -32.354 1.00 39.06 105 ASP A CA 1
ATOM 860 C C . ASP A 1 105 ? 6.398 12.869 -31.159 1.00 39.06 105 ASP A C 1
ATOM 862 O O . ASP A 1 105 ? 6.610 11.653 -31.170 1.00 39.06 105 ASP A O 1
ATOM 866 N N . SER A 1 106 ? 6.694 13.589 -30.075 1.00 38.84 106 SER A N 1
ATOM 867 C CA . SER A 1 106 ? 7.227 13.011 -28.832 1.00 38.84 106 SER A CA 1
ATOM 868 C C . SER A 1 106 ? 6.161 12.794 -27.745 1.00 38.84 106 SER A C 1
ATOM 870 O O . SER A 1 106 ? 5.277 13.616 -27.508 1.00 38.84 106 SER A O 1
ATOM 872 N N . PHE A 1 107 ? 6.254 11.680 -2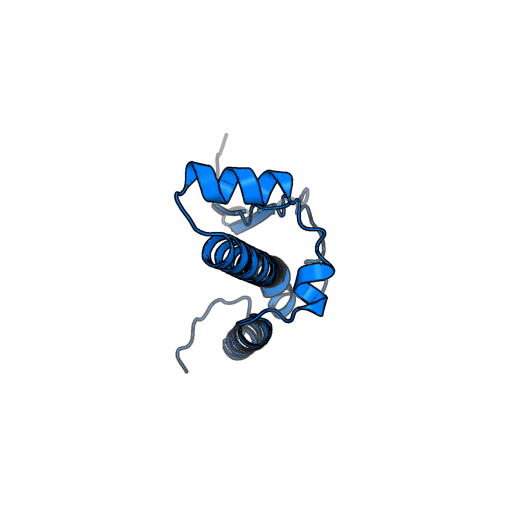7.013 1.00 38.00 107 PHE A N 1
ATOM 873 C CA . PHE A 1 107 ? 5.394 11.431 -25.854 1.00 38.00 107 PHE A CA 1
ATOM 874 C C . PHE A 1 107 ? 5.896 12.205 -24.633 1.00 38.00 107 PHE A C 1
ATOM 876 O O . PHE A 1 107 ? 6.999 11.959 -24.146 1.00 38.00 107 PHE A O 1
ATOM 883 N N . GLN A 1 108 ? 5.061 13.089 -24.083 1.00 42.28 108 GLN A N 1
ATOM 884 C CA . GLN A 1 108 ? 5.336 13.717 -22.792 1.00 42.28 108 GLN A CA 1
ATOM 885 C C . GLN A 1 108 ? 4.627 12.936 -21.683 1.00 42.28 108 GLN A C 1
ATOM 887 O O . GLN A 1 108 ? 3.393 12.903 -21.605 1.00 42.28 108 GLN A O 1
ATOM 892 N N . ILE A 1 109 ? 5.418 12.303 -20.815 1.00 44.50 109 ILE A N 1
ATOM 893 C CA . ILE A 1 109 ? 4.928 11.583 -19.639 1.00 44.50 109 ILE A CA 1
ATOM 894 C C . ILE A 1 109 ? 5.028 12.517 -18.437 1.00 44.50 109 ILE A C 1
ATOM 896 O O . ILE A 1 109 ? 6.113 12.830 -17.951 1.00 44.50 109 ILE A O 1
ATOM 900 N N . TYR A 1 110 ? 3.875 12.947 -17.938 1.00 43.22 110 TYR A N 1
ATOM 901 C CA . TYR A 1 110 ? 3.775 13.737 -16.722 1.00 43.22 110 TYR A CA 1
ATOM 902 C C . TYR A 1 110 ? 3.398 12.810 -15.571 1.00 43.22 110 TYR A C 1
ATOM 904 O O . TYR A 1 110 ? 2.253 12.361 -15.483 1.00 43.22 110 TYR A O 1
ATOM 912 N N . SER A 1 111 ? 4.333 12.553 -14.656 1.00 41.56 111 SER A N 1
ATOM 913 C CA . SER A 1 111 ? 3.975 11.986 -13.354 1.00 41.56 111 SER A CA 1
ATOM 914 C C . SER A 1 111 ? 3.812 13.123 -12.345 1.00 41.56 111 SER A C 1
ATOM 916 O O . SER A 1 111 ? 4.752 13.858 -12.041 1.00 41.56 111 SER A O 1
ATOM 918 N N . HIS A 1 112 ? 2.589 13.303 -11.848 1.00 42.78 112 HIS A N 1
ATOM 919 C CA . HIS A 1 112 ? 2.336 14.162 -10.695 1.00 42.78 112 HIS A CA 1
ATOM 920 C C . HIS A 1 112 ? 2.185 13.251 -9.485 1.00 42.78 112 HIS A C 1
ATOM 922 O O . HIS A 1 112 ? 1.167 12.584 -9.327 1.00 42.78 112 HIS A O 1
ATOM 928 N N . SER A 1 113 ? 3.207 13.211 -8.631 1.00 40.16 113 SER A N 1
ATOM 929 C CA . SER A 1 113 ? 3.072 12.603 -7.307 1.00 40.16 113 SER A CA 1
ATOM 930 C C . SER A 1 113 ? 2.517 13.646 -6.348 1.00 40.16 113 SER A C 1
ATOM 932 O O . SER A 1 113 ? 3.262 14.358 -5.680 1.00 40.16 113 SER A O 1
ATOM 934 N N . ILE A 1 114 ? 1.193 13.762 -6.320 1.00 43.69 114 ILE A N 1
ATOM 935 C CA . ILE A 1 114 ? 0.486 14.436 -5.229 1.00 43.69 114 ILE A CA 1
ATOM 936 C C . ILE A 1 114 ? 0.334 13.390 -4.113 1.00 43.69 114 ILE A C 1
ATOM 938 O O . ILE A 1 114 ? 0.041 12.232 -4.426 1.00 43.69 114 ILE A O 1
ATOM 942 N N . PRO A 1 115 ? 0.517 13.729 -2.821 1.00 36.31 115 PRO A N 1
ATOM 943 C CA . PRO A 1 115 ? 0.233 12.788 -1.743 1.00 36.31 115 PRO A CA 1
ATOM 944 C C . PRO A 1 115 ? -1.183 12.215 -1.920 1.00 36.31 115 PRO A C 1
ATOM 946 O O . PRO A 1 115 ? -2.154 12.968 -1.924 1.00 36.31 115 PRO A O 1
ATOM 949 N N . ASN A 1 116 ? -1.293 10.889 -2.063 1.00 38.03 116 ASN A N 1
ATOM 950 C CA . ASN A 1 116 ? -2.537 10.128 -2.284 1.00 38.03 116 ASN A CA 1
ATOM 951 C C . ASN A 1 116 ? -3.133 10.117 -3.713 1.00 38.03 116 ASN A C 1
ATOM 953 O O . ASN A 1 116 ? -4.237 9.607 -3.881 1.00 38.03 116 ASN A O 1
ATOM 957 N N . HIS A 1 117 ? -2.428 10.594 -4.746 1.00 40.88 117 HIS A N 1
ATOM 958 C CA . HIS A 1 117 ? -2.853 10.438 -6.145 1.00 40.88 117 HIS A CA 1
ATOM 959 C C . HIS A 1 117 ? -1.694 9.952 -7.027 1.00 40.88 117 HIS A C 1
ATOM 961 O O . HIS A 1 117 ? -0.775 10.706 -7.337 1.00 40.88 117 HIS A O 1
ATOM 967 N N . ASN A 1 118 ? -1.767 8.697 -7.480 1.00 46.38 118 ASN A N 1
ATOM 968 C CA . ASN A 1 118 ? -0.879 8.154 -8.510 1.00 46.38 118 ASN A CA 1
ATOM 969 C C . ASN A 1 118 ? -1.478 8.468 -9.892 1.00 46.38 118 ASN A C 1
ATOM 971 O O . ASN A 1 118 ? -2.122 7.610 -10.490 1.00 46.38 118 ASN A O 1
ATOM 975 N N . LEU A 1 119 ? -1.326 9.702 -10.389 1.00 44.34 119 LEU A N 1
ATOM 976 C CA . LEU A 1 119 ? -1.707 10.035 -11.768 1.00 44.34 119 LEU A CA 1
ATOM 977 C C . LEU A 1 119 ? -0.475 10.106 -12.672 1.00 44.34 119 LEU A C 1
ATOM 979 O O . LEU A 1 119 ? 0.361 11.005 -12.554 1.00 44.34 119 LEU A O 1
ATOM 983 N N . CYS A 1 120 ? -0.414 9.175 -13.623 1.00 46.12 120 CYS A N 1
ATOM 984 C CA . CYS A 1 120 ? 0.443 9.264 -14.797 1.00 46.12 120 CYS A CA 1
ATOM 985 C C . CYS A 1 120 ? -0.410 9.775 -15.965 1.00 46.12 120 CYS A C 1
ATOM 987 O O . CYS A 1 120 ? -1.351 9.100 -16.378 1.00 46.12 120 CYS A O 1
ATOM 989 N N . HIS A 1 121 ? -0.117 10.973 -16.471 1.00 43.69 121 HIS A N 1
ATOM 990 C CA . HIS A 1 121 ? -0.726 11.488 -17.697 1.00 43.69 121 HIS A CA 1
ATOM 991 C C . HIS A 1 121 ? 0.247 11.285 -18.859 1.00 43.69 121 HIS A C 1
ATOM 993 O O . HIS A 1 121 ? 1.323 11.885 -18.873 1.00 43.69 121 HIS A O 1
ATOM 999 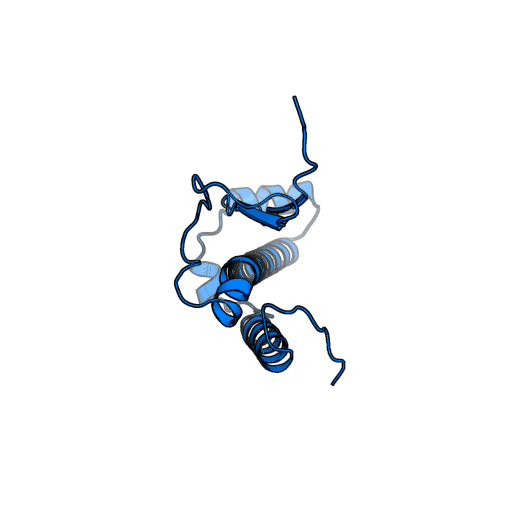N N . LEU A 1 122 ? -0.151 10.489 -19.854 1.00 37.91 122 LEU A N 1
ATOM 1000 C CA . LEU A 1 122 ? 0.461 10.520 -21.182 1.00 37.91 122 LEU A CA 1
ATOM 1001 C C . LEU A 1 122 ? -0.272 11.563 -22.024 1.00 37.91 122 LEU A C 1
ATOM 1003 O O . LEU A 1 122 ? -1.470 11.425 -22.269 1.00 37.91 122 LEU A O 1
ATOM 1007 N N . ARG A 1 123 ? 0.436 12.605 -22.468 1.00 36.84 123 ARG A N 1
ATOM 1008 C CA . ARG A 1 123 ? -0.066 13.499 -23.519 1.00 36.84 123 ARG A CA 1
ATOM 1009 C C . ARG A 1 123 ? 0.711 13.235 -24.804 1.00 36.84 123 ARG A C 1
ATOM 1011 O O . ARG A 1 123 ? 1.935 13.334 -24.811 1.00 36.84 123 ARG A O 1
ATOM 1018 N N . HIS A 1 124 ? -0.017 12.900 -25.866 1.00 35.56 124 HIS A N 1
ATOM 1019 C CA . HIS A 1 124 ? 0.484 12.958 -27.236 1.00 35.56 124 HIS A CA 1
ATOM 1020 C C . HIS A 1 124 ? 0.458 14.428 -27.663 1.00 35.56 124 HIS A C 1
ATOM 1022 O O . HIS A 1 124 ? -0.590 15.075 -27.566 1.00 35.56 124 HIS A O 1
ATOM 1028 N N . THR A 1 125 ? 1.594 14.989 -28.062 1.00 40.62 125 THR A N 1
ATOM 1029 C CA . THR A 1 125 ? 1.646 16.337 -28.630 1.00 40.62 125 THR A CA 1
ATOM 1030 C C . THR A 1 125 ? 1.082 16.281 -30.046 1.00 40.62 125 THR A C 1
ATOM 1032 O O . THR A 1 125 ? 1.794 16.023 -31.005 1.00 40.62 125 THR A O 1
ATOM 1035 N N . GLU A 1 126 ? -0.224 16.509 -30.206 1.00 36.41 126 GLU A N 1
ATOM 1036 C CA . GLU A 1 126 ? -0.732 16.847 -31.535 1.00 36.41 126 GLU A CA 1
ATOM 1037 C C . GLU A 1 126 ? -0.242 18.247 -31.915 1.00 36.41 126 GLU A C 1
ATOM 1039 O O . GLU A 1 126 ? -0.526 19.240 -31.237 1.00 36.41 126 GLU A O 1
ATOM 1044 N N . CYS A 1 127 ? 0.519 18.287 -33.007 1.00 38.06 127 CYS A N 1
ATOM 1045 C CA . CYS A 1 127 ? 1.040 19.471 -33.670 1.00 38.06 127 CYS A CA 1
ATOM 1046 C C . CYS A 1 127 ? -0.098 20.475 -33.948 1.00 38.06 127 CYS A C 1
ATOM 1048 O O . CYS A 1 127 ? -0.815 20.373 -34.946 1.00 38.06 127 CYS A O 1
ATOM 1050 N N . ARG A 1 128 ? -0.277 21.483 -33.083 1.00 36.31 128 ARG A N 1
ATOM 1051 C CA . ARG A 1 128 ? -1.004 22.697 -33.472 1.00 36.31 128 ARG A CA 1
ATOM 1052 C C . ARG A 1 128 ? -0.045 23.577 -34.258 1.00 36.31 128 ARG A C 1
ATOM 1054 O O . ARG A 1 128 ? 0.619 24.436 -33.688 1.00 36.31 128 ARG A O 1
ATOM 1061 N N . ARG A 1 129 ? -0.018 23.380 -35.578 1.00 35.47 129 ARG A N 1
ATOM 1062 C CA . ARG A 1 129 ? 0.357 24.459 -36.495 1.00 35.47 129 ARG A CA 1
ATOM 1063 C C . ARG A 1 129 ? -0.650 25.597 -36.318 1.00 35.47 129 ARG A C 1
ATOM 1065 O O . ARG A 1 129 ? -1.823 25.430 -36.655 1.00 35.47 129 ARG A O 1
ATOM 1072 N N . LEU A 1 130 ? -0.180 26.723 -35.799 1.00 34.47 130 LEU A N 1
ATOM 1073 C CA . LEU A 1 130 ? -0.687 28.055 -36.114 1.00 34.47 130 LEU A CA 1
ATOM 1074 C C . LEU A 1 130 ? 0.504 28.896 -36.560 1.00 34.47 130 LEU A C 1
ATOM 1076 O O . LEU A 1 130 ? 1.539 28.829 -35.862 1.00 34.47 130 LEU A O 1
#

Secondary structure (DSSP, 8-state):
------SSS-HHHHHHHHHHHHHH------HHHHHHS---HHHHHHHHHHTT--HHHHHHHHHHHHHHHHHHHHHHHHHHHHHHHHHGGGG-SS-----S-PPTT-EEEEEEEETTEEEEEEEE------